Protein AF-A0A969WRU4-F1 (afdb_monomer_lite)

Radius of gyration: 20.71 Å; chains: 1; bounding box: 34×35×58 Å

Foldseek 3Di:
DVVVVVVVVVVVVVVVVVVPPDDQDPQLVVLCVQLVVCVVVVNLVSNLVSLVSSCVVPVPDPCNVVSVVVNVVSCVVVVHDPD

pLDDT: mean 84.88, std 17.06, range [50.09, 98.69]

Sequence (83 aa):
MKKKIIGLFLILSVSATMFAQEYVSSSFKQWVSKSADSMERNQLHSAEYALNQAIMSDPKNKNNSWLMTSLGTIQQSLGKLVA

Structure (mmCIF, N/CA/C/O backbone):
data_AF-A0A969WRU4-F1
#
_entry.id   AF-A0A969WRU4-F1
#
loop_
_atom_site.group_PDB
_atom_site.id
_atom_site.type_symbol
_atom_site.label_atom_id
_atom_site.label_alt_id
_atom_site.label_comp_id
_atom_site.label_asym_id
_atom_site.label_entity_id
_atom_site.label_seq_id
_atom_site.pdbx_PDB_ins_code
_atom_site.Cartn_x
_atom_site.Cartn_y
_atom_site.Cartn_z
_atom_site.occupancy
_atom_site.B_iso_or_equiv
_atom_site.auth_seq_id
_atom_site.auth_comp_id
_atom_site.auth_asym_id
_atom_site.auth_atom_id
_atom_site.pdbx_PDB_model_num
ATOM 1 N N . MET A 1 1 ? 20.584 -17.909 -48.486 1.00 53.9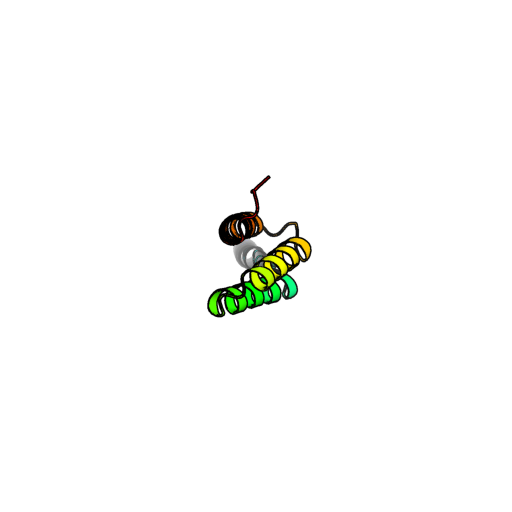7 1 MET A N 1
ATOM 2 C CA . MET A 1 1 ? 20.909 -17.013 -47.345 1.00 53.97 1 MET A CA 1
ATOM 3 C C . MET A 1 1 ? 19.711 -16.184 -46.867 1.00 53.97 1 MET A C 1
ATOM 5 O O . MET A 1 1 ? 19.487 -16.147 -45.667 1.00 53.97 1 MET A O 1
ATOM 9 N N . LYS A 1 2 ? 18.872 -15.628 -47.759 1.00 53.78 2 LYS A N 1
ATOM 10 C CA . LYS A 1 2 ? 17.674 -14.822 -47.412 1.00 53.78 2 LYS A CA 1
ATOM 11 C C . LYS A 1 2 ? 16.696 -15.494 -46.420 1.00 53.78 2 LYS A C 1
ATOM 13 O O . LYS A 1 2 ? 16.286 -14.869 -45.453 1.00 53.78 2 LYS A O 1
ATOM 18 N N . LYS A 1 3 ? 16.411 -16.795 -46.587 1.00 53.91 3 LYS A N 1
ATOM 19 C CA . LYS A 1 3 ? 15.522 -17.576 -45.695 1.00 53.91 3 LYS A CA 1
ATOM 20 C C . LYS A 1 3 ? 16.067 -17.757 -44.263 1.00 53.91 3 LYS A C 1
ATOM 22 O O . LYS A 1 3 ? 15.284 -17.824 -43.326 1.00 53.91 3 LYS A O 1
ATOM 27 N N . LYS A 1 4 ? 17.400 -17.791 -44.089 1.00 58.41 4 LYS A N 1
ATOM 28 C CA . LYS A 1 4 ? 18.052 -17.882 -42.766 1.00 58.41 4 LYS A CA 1
ATOM 29 C C . LYS A 1 4 ? 18.000 -16.543 -42.014 1.00 58.41 4 LYS A C 1
ATOM 31 O O . LYS A 1 4 ? 17.827 -16.541 -40.806 1.00 58.41 4 LYS A O 1
ATOM 36 N N . ILE A 1 5 ? 18.085 -15.423 -42.741 1.00 62.34 5 ILE A N 1
ATOM 37 C CA . ILE A 1 5 ? 17.965 -14.061 -42.187 1.00 62.34 5 ILE A CA 1
ATOM 38 C C . ILE A 1 5 ? 16.535 -13.803 -41.690 1.00 62.34 5 ILE A C 1
ATOM 40 O O . ILE A 1 5 ? 16.354 -13.266 -40.605 1.00 62.34 5 ILE A O 1
ATOM 44 N N . ILE A 1 6 ? 15.526 -14.255 -42.442 1.00 62.75 6 ILE A N 1
ATOM 45 C CA . ILE A 1 6 ? 14.109 -14.141 -42.057 1.00 62.75 6 ILE A CA 1
ATOM 46 C C . ILE A 1 6 ? 13.810 -14.968 -40.800 1.00 62.75 6 ILE A C 1
ATOM 48 O O . ILE A 1 6 ? 13.165 -14.467 -39.884 1.00 62.75 6 ILE A O 1
ATOM 52 N N . GLY A 1 7 ? 14.333 -16.197 -40.715 1.00 65.06 7 GLY A N 1
ATOM 53 C CA . GLY A 1 7 ? 14.211 -17.022 -39.508 1.00 65.06 7 GLY A CA 1
ATOM 54 C C . GLY A 1 7 ? 14.887 -16.398 -38.281 1.00 65.06 7 GLY A C 1
ATOM 55 O O . GLY A 1 7 ? 14.318 -16.422 -37.195 1.00 65.06 7 GLY A O 1
ATOM 56 N N . LEU A 1 8 ? 16.057 -15.775 -38.457 1.00 64.62 8 LEU A N 1
ATOM 57 C CA . LEU A 1 8 ? 16.764 -15.070 -37.382 1.00 64.62 8 LEU A CA 1
ATOM 58 C C . LEU A 1 8 ? 15.973 -13.851 -36.873 1.00 64.62 8 LEU A C 1
ATOM 60 O O . LEU A 1 8 ? 15.890 -13.638 -35.667 1.00 64.62 8 LEU A O 1
ATOM 64 N N . PHE A 1 9 ? 15.349 -13.087 -37.776 1.00 62.38 9 PHE A N 1
ATOM 65 C CA . PHE A 1 9 ? 14.522 -11.925 -37.426 1.00 62.38 9 PHE A CA 1
ATOM 66 C C . PHE A 1 9 ? 13.264 -12.322 -36.637 1.00 62.38 9 PHE A C 1
ATOM 68 O O . PHE A 1 9 ? 12.886 -11.652 -35.677 1.00 62.38 9 PHE A O 1
ATOM 75 N N . LEU A 1 10 ? 12.651 -13.448 -37.008 1.00 61.19 10 LEU A N 1
ATOM 76 C CA . LEU A 1 10 ? 11.455 -13.979 -36.354 1.00 61.19 10 LEU A CA 1
ATOM 77 C C . LEU A 1 10 ? 11.768 -14.450 -34.923 1.00 61.19 10 LEU A C 1
ATOM 79 O O . LEU A 1 10 ? 11.036 -14.115 -33.996 1.00 61.19 10 LEU A O 1
ATOM 83 N N . ILE A 1 11 ? 12.910 -15.113 -34.716 1.00 61.66 11 ILE A N 1
ATOM 84 C CA . ILE A 1 11 ? 13.369 -15.533 -33.381 1.00 61.66 11 ILE A CA 1
ATOM 85 C C . ILE A 1 11 ? 13.731 -14.319 -32.507 1.00 61.66 11 ILE A C 1
ATOM 87 O O . ILE A 1 11 ? 13.329 -14.275 -31.349 1.00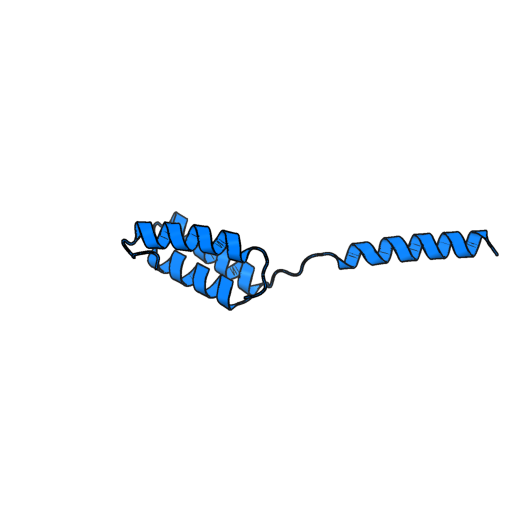 61.66 11 ILE A O 1
ATOM 91 N N . LEU A 1 12 ? 14.409 -13.296 -33.049 1.00 59.91 12 LEU A N 1
ATOM 92 C CA . LEU A 1 12 ? 14.722 -12.069 -32.296 1.00 59.91 12 LEU A CA 1
ATOM 93 C C . LEU A 1 12 ? 13.467 -11.296 -31.856 1.00 59.91 12 LEU A C 1
ATOM 95 O O . LEU A 1 12 ? 13.447 -10.734 -30.762 1.00 59.91 12 LEU A O 1
ATOM 99 N N . SER A 1 13 ? 12.424 -11.272 -32.690 1.00 60.12 13 SER A N 1
ATOM 100 C CA . SER A 1 13 ? 11.184 -10.548 -32.384 1.00 60.12 13 SER A CA 1
ATOM 101 C C . SER A 1 13 ? 10.374 -11.172 -31.240 1.00 60.12 13 SER A C 1
ATOM 103 O O . SER A 1 13 ? 9.754 -10.447 -30.466 1.00 60.12 13 SER A O 1
ATOM 105 N N . VAL A 1 14 ? 10.433 -12.499 -31.077 1.00 59.69 14 VAL A N 1
ATOM 106 C CA . VAL A 1 14 ? 9.747 -13.219 -29.988 1.00 59.69 14 VAL A CA 1
ATOM 107 C C . VAL A 1 14 ? 10.488 -13.055 -28.656 1.00 59.69 14 VAL A C 1
ATOM 109 O O . VAL A 1 14 ? 9.857 -12.949 -27.609 1.00 59.69 14 VAL A O 1
ATOM 112 N N . SER A 1 15 ? 11.820 -12.950 -28.678 1.00 59.00 15 SER A N 1
ATOM 113 C CA . SER A 1 15 ? 12.617 -12.689 -27.471 1.00 59.00 15 SER A CA 1
ATOM 114 C C . SER A 1 15 ? 12.318 -11.320 -26.853 1.00 59.00 15 SER A C 1
ATOM 116 O O . SER A 1 15 ? 12.315 -11.188 -25.635 1.00 59.00 15 SER A O 1
ATOM 118 N N . ALA A 1 16 ? 12.058 -10.297 -27.675 1.00 58.06 16 ALA A N 1
ATOM 119 C CA . ALA A 1 16 ? 11.872 -8.921 -27.210 1.00 58.06 16 ALA A CA 1
ATOM 120 C C . ALA A 1 16 ? 10.570 -8.710 -26.414 1.00 58.06 16 ALA A C 1
ATOM 122 O O . ALA A 1 16 ? 10.523 -7.850 -25.537 1.00 58.06 16 ALA A O 1
ATOM 123 N N . THR A 1 17 ? 9.522 -9.498 -26.674 1.00 57.62 17 THR A N 1
ATOM 124 C CA . THR A 1 17 ? 8.232 -9.366 -25.976 1.00 57.62 17 THR A CA 1
ATOM 125 C C . THR A 1 17 ? 8.211 -10.057 -24.612 1.00 57.62 17 THR A C 1
ATOM 127 O O . THR A 1 17 ? 7.448 -9.638 -23.742 1.00 57.62 17 THR A O 1
ATOM 130 N N . MET A 1 18 ? 9.073 -11.054 -24.365 1.00 54.00 18 MET A N 1
ATOM 131 C CA . MET A 1 18 ? 9.145 -11.727 -23.057 1.00 54.00 18 MET A CA 1
ATOM 132 C C . MET A 1 18 ? 9.760 -10.855 -21.951 1.00 54.00 18 MET A C 1
ATOM 134 O O . MET A 1 18 ? 9.477 -11.079 -20.777 1.00 54.00 18 MET A O 1
ATOM 138 N N . PHE A 1 19 ? 10.543 -9.828 -22.298 1.00 55.44 19 PHE A N 1
ATOM 139 C CA . PHE A 1 19 ? 11.151 -8.912 -21.322 1.00 55.44 19 PHE A CA 1
ATOM 140 C C . PHE A 1 19 ? 10.237 -7.758 -20.884 1.00 55.44 19 PHE A C 1
ATOM 142 O O . PHE A 1 19 ? 10.627 -6.961 -20.038 1.00 55.44 19 PHE A O 1
ATOM 149 N N . ALA A 1 20 ? 9.014 -7.670 -21.417 1.00 57.53 20 ALA A N 1
ATOM 150 C CA . ALA A 1 20 ? 8.045 -6.643 -21.036 1.00 57.53 20 ALA A CA 1
ATOM 151 C C . ALA A 1 20 ? 7.178 -7.033 -19.820 1.00 57.53 20 ALA A C 1
ATOM 153 O O . ALA A 1 20 ? 6.183 -6.365 -19.540 1.00 57.53 20 ALA A O 1
ATOM 154 N N . GLN A 1 21 ? 7.516 -8.109 -19.094 1.00 59.16 21 GLN A N 1
ATOM 155 C CA . GLN A 1 21 ? 6.848 -8.406 -17.827 1.00 59.16 21 GLN A CA 1
ATOM 156 C C . GLN A 1 21 ? 7.198 -7.329 -16.803 1.00 59.16 21 GLN A C 1
ATOM 158 O O . GLN A 1 21 ? 8.335 -7.201 -16.354 1.00 59.16 21 GLN A O 1
ATOM 163 N N . GLU A 1 22 ? 6.192 -6.539 -16.447 1.00 68.25 22 GLU A N 1
ATOM 164 C CA . GLU A 1 22 ? 6.338 -5.452 -15.499 1.00 68.25 22 GLU A CA 1
ATOM 165 C C . GLU A 1 22 ? 6.707 -5.987 -14.116 1.00 68.25 22 GLU A C 1
ATOM 167 O O . GLU A 1 22 ? 5.949 -6.719 -13.470 1.00 68.25 22 GLU A O 1
ATOM 172 N N . TYR A 1 23 ? 7.907 -5.629 -13.673 1.00 72.81 23 TYR A N 1
ATOM 173 C CA . TYR A 1 23 ? 8.399 -6.011 -12.366 1.00 72.81 23 TYR A CA 1
ATOM 174 C C . TYR A 1 23 ? 7.682 -5.192 -11.294 1.00 72.81 23 TYR A C 1
ATOM 176 O O . TYR A 1 23 ? 7.962 -4.014 -11.094 1.00 72.81 23 TYR A O 1
ATOM 184 N N . VAL A 1 24 ? 6.764 -5.839 -10.583 1.00 79.69 24 VAL A N 1
ATOM 185 C CA . VAL A 1 24 ? 6.210 -5.322 -9.330 1.00 79.69 24 VAL A CA 1
ATOM 186 C C . VAL A 1 24 ? 6.994 -5.950 -8.189 1.00 79.69 24 VAL A C 1
ATOM 188 O O . VAL A 1 24 ? 7.041 -7.181 -8.084 1.00 79.69 24 VAL A O 1
ATOM 191 N N . SER A 1 25 ? 7.592 -5.118 -7.334 1.00 87.44 25 SER A N 1
ATOM 192 C CA . SER A 1 25 ? 8.440 -5.606 -6.247 1.00 87.44 25 SER A CA 1
ATOM 193 C C . SER A 1 25 ? 7.678 -6.562 -5.314 1.00 87.44 25 SER A C 1
ATOM 195 O O . SER A 1 25 ? 6.487 -6.394 -5.041 1.00 87.44 25 SER A O 1
ATOM 197 N N . SER A 1 26 ? 8.364 -7.593 -4.807 1.00 90.25 26 SER A N 1
ATOM 198 C CA . SER A 1 26 ? 7.764 -8.539 -3.847 1.00 90.25 26 SER A CA 1
ATOM 199 C C . SER A 1 26 ? 7.282 -7.823 -2.577 1.00 90.25 26 SER A C 1
ATOM 201 O O . SER A 1 26 ? 6.197 -8.110 -2.076 1.00 90.25 26 SER A O 1
ATOM 203 N N . SER A 1 27 ? 8.045 -6.825 -2.115 1.00 93.06 27 SER A N 1
ATOM 204 C CA . SER A 1 27 ? 7.693 -5.990 -0.960 1.00 93.06 27 SER A CA 1
ATOM 205 C C . SER A 1 27 ? 6.388 -5.219 -1.186 1.00 93.06 27 SER A C 1
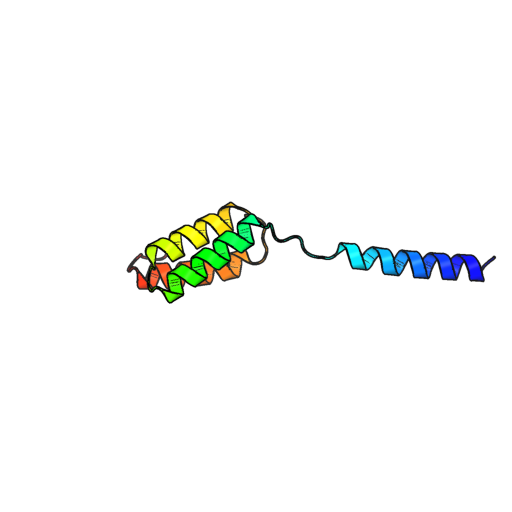ATOM 207 O O . SER A 1 27 ? 5.496 -5.264 -0.341 1.00 93.06 27 SER A O 1
ATOM 209 N N . PHE A 1 28 ? 6.220 -4.605 -2.364 1.00 95.38 28 PHE A N 1
ATOM 210 C CA . PHE A 1 28 ? 4.987 -3.908 -2.732 1.00 95.38 28 PHE A CA 1
ATOM 211 C C . PHE A 1 28 ? 3.774 -4.837 -2.629 1.00 95.38 28 PHE A C 1
ATOM 213 O O . PHE A 1 28 ? 2.789 -4.507 -1.970 1.00 95.38 28 PHE A O 1
ATOM 220 N N . LYS A 1 29 ? 3.860 -6.038 -3.218 1.00 95.88 29 LYS A N 1
ATOM 221 C CA . LYS A 1 29 ? 2.762 -7.019 -3.187 1.00 95.88 29 LYS A CA 1
ATOM 222 C C . LYS A 1 29 ? 2.405 -7.442 -1.763 1.00 95.88 29 LYS A C 1
ATOM 224 O O . LYS A 1 29 ? 1.225 -7.548 -1.443 1.00 95.88 29 LYS A O 1
ATOM 229 N N . GLN A 1 30 ? 3.407 -7.658 -0.911 1.00 97.88 30 GLN A N 1
ATOM 230 C CA . GLN A 1 30 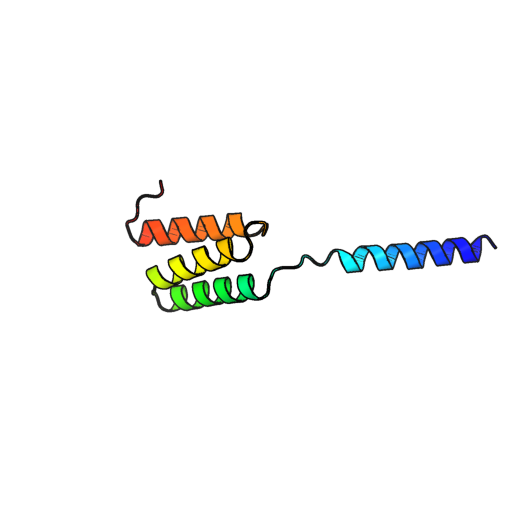? 3.191 -8.038 0.487 1.00 97.88 30 GLN A CA 1
ATOM 231 C C . GLN A 1 30 ? 2.464 -6.940 1.267 1.00 97.88 30 GLN A C 1
ATOM 233 O O . GLN A 1 30 ? 1.518 -7.232 1.997 1.00 97.88 30 GLN A O 1
ATOM 238 N N . TRP A 1 31 ? 2.852 -5.677 1.083 1.00 98.38 31 TRP A N 1
ATOM 239 C CA . TRP A 1 31 ? 2.180 -4.555 1.736 1.00 98.38 31 TRP A CA 1
ATOM 240 C C . TRP A 1 31 ? 0.750 -4.341 1.237 1.00 98.38 31 TRP A C 1
ATOM 242 O O . TRP A 1 31 ? -0.141 -4.098 2.051 1.00 98.38 31 TRP A O 1
ATOM 252 N N . VAL A 1 32 ? 0.502 -4.506 -0.067 1.00 98.00 32 VAL A N 1
ATOM 253 C CA . VAL A 1 32 ? -0.860 -4.468 -0.626 1.00 98.00 32 VAL A CA 1
ATOM 254 C C . VAL A 1 32 ? -1.727 -5.580 -0.034 1.00 98.00 32 VAL A C 1
ATOM 256 O O . VAL A 1 32 ? -2.827 -5.299 0.435 1.00 98.00 32 VAL A O 1
ATOM 259 N N . SER A 1 33 ? -1.222 -6.817 0.025 1.00 98.31 33 SER A N 1
ATOM 260 C CA . SER A 1 33 ? -1.944 -7.940 0.643 1.00 98.31 33 SER A CA 1
ATOM 261 C C . SER A 1 33 ? -2.247 -7.667 2.115 1.00 98.31 33 SER A C 1
ATOM 263 O O . SER A 1 33 ? -3.379 -7.817 2.554 1.00 98.31 33 SER A O 1
ATOM 265 N N . LYS A 1 34 ? -1.260 -7.177 2.874 1.00 98.62 34 LYS A N 1
ATOM 266 C CA . LYS A 1 34 ? -1.442 -6.845 4.291 1.00 98.62 34 LYS A CA 1
ATOM 267 C C . LYS A 1 34 ? -2.493 -5.755 4.503 1.00 98.62 34 LYS A C 1
ATOM 269 O O . LYS A 1 34 ? -3.226 -5.804 5.488 1.00 98.62 34 LYS A O 1
ATOM 274 N N . SER A 1 35 ? -2.571 -4.780 3.596 1.00 98.44 35 SER A N 1
ATOM 275 C CA . SER A 1 35 ? -3.632 -3.775 3.627 1.00 98.44 35 SER A CA 1
ATOM 276 C C . SER A 1 35 ? -5.009 -4.407 3.424 1.00 98.44 35 SER A C 1
ATOM 278 O O . SER A 1 35 ? -5.905 -4.145 4.226 1.00 98.44 35 SER A O 1
ATOM 280 N N . ALA A 1 36 ? -5.157 -5.282 2.422 1.00 98.12 36 ALA A N 1
ATOM 281 C CA . ALA A 1 36 ? -6.401 -6.006 2.158 1.00 98.12 36 ALA A CA 1
ATOM 282 C C . ALA A 1 36 ? -6.857 -6.817 3.37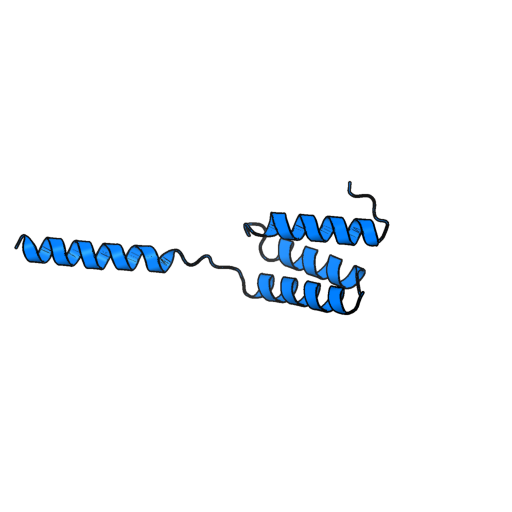8 1.00 98.12 36 ALA A C 1
ATOM 284 O O . ALA A 1 36 ? -7.966 -6.607 3.866 1.00 98.12 36 ALA A O 1
ATOM 285 N N . ASP A 1 37 ? -5.963 -7.616 3.959 1.00 98.69 37 ASP A N 1
ATOM 286 C CA . ASP A 1 37 ? -6.264 -8.410 5.150 1.00 98.69 37 ASP A CA 1
ATOM 287 C C . ASP A 1 37 ? -6.689 -7.530 6.345 1.00 98.69 37 ASP A C 1
ATOM 289 O O . ASP A 1 37 ? -7.532 -7.906 7.160 1.00 98.69 37 ASP A O 1
ATOM 293 N N . SER A 1 38 ? -6.078 -6.350 6.506 1.00 98.50 38 SER A N 1
ATOM 294 C CA . SER A 1 38 ? -6.466 -5.399 7.551 1.00 98.50 38 SER A CA 1
ATOM 295 C C . SER A 1 38 ? -7.827 -4.757 7.280 1.00 98.50 38 SER A C 1
ATOM 297 O O . SER A 1 38 ? -8.579 -4.556 8.233 1.00 98.50 38 SER A O 1
ATOM 299 N N . MET A 1 39 ? -8.178 -4.472 6.023 1.00 97.25 39 MET A N 1
ATOM 300 C CA . MET A 1 39 ? -9.518 -3.991 5.664 1.00 97.25 39 MET A CA 1
ATOM 301 C C . MET A 1 39 ? -10.587 -5.047 5.955 1.00 97.25 39 MET A C 1
ATOM 303 O O . MET A 1 39 ? -11.600 -4.716 6.566 1.00 97.25 39 MET A O 1
ATOM 307 N N . GLU A 1 40 ? -10.338 -6.315 5.617 1.00 97.88 40 GLU A N 1
ATOM 308 C CA . GLU A 1 40 ? -11.244 -7.434 5.925 1.00 97.88 40 GLU A CA 1
ATOM 309 C C . GLU A 1 40 ? -11.512 -7.574 7.431 1.00 97.88 40 GLU A C 1
ATOM 311 O O . GLU A 1 40 ? -12.614 -7.920 7.851 1.00 97.88 40 GLU A O 1
ATOM 316 N N . ARG A 1 41 ? -10.517 -7.243 8.263 1.00 98.31 41 ARG A N 1
ATOM 317 C CA . ARG A 1 41 ? -10.626 -7.234 9.730 1.00 98.31 41 ARG A CA 1
ATOM 318 C C . ARG A 1 41 ? -11.150 -5.916 10.316 1.00 98.31 41 ARG A C 1
ATOM 320 O O . ARG A 1 41 ? -11.126 -5.755 11.534 1.00 98.31 41 ARG A O 1
ATOM 327 N N . ASN A 1 42 ? -11.585 -4.964 9.487 1.00 97.19 42 ASN A N 1
ATOM 328 C CA . ASN A 1 42 ? -11.991 -3.610 9.886 1.00 97.19 42 ASN A CA 1
ATOM 329 C C . ASN A 1 42 ? -10.904 -2.830 10.670 1.00 97.19 42 ASN A C 1
ATOM 331 O O . ASN A 1 42 ? -11.184 -1.963 11.496 1.00 97.19 42 ASN A O 1
ATOM 335 N N . GLN A 1 43 ? -9.629 -3.140 10.421 1.00 98.44 43 GLN A N 1
ATOM 336 C CA . GLN A 1 43 ? -8.460 -2.525 11.056 1.00 98.44 43 GLN A CA 1
ATOM 337 C C . GLN A 1 43 ? -7.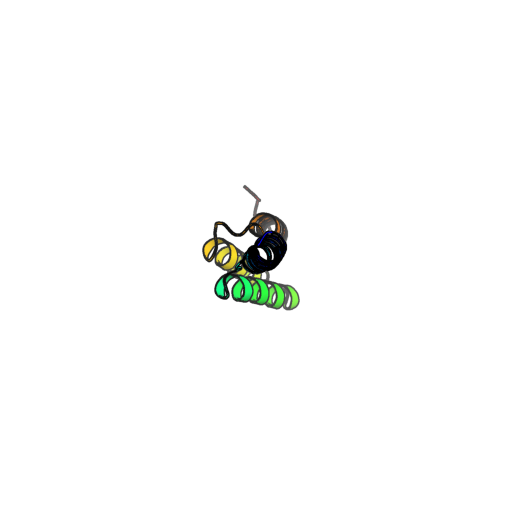932 -1.374 10.191 1.00 98.44 43 GLN A C 1
ATOM 339 O O . GLN A 1 43 ? -6.836 -1.442 9.628 1.00 98.44 43 GLN A O 1
ATOM 344 N N . LEU A 1 44 ? -8.717 -0.302 10.071 1.00 97.88 44 LEU A N 1
ATOM 345 C CA . LEU A 1 44 ? -8.466 0.774 9.104 1.00 97.88 44 LEU A CA 1
ATOM 346 C C . LEU A 1 44 ? -7.121 1.498 9.299 1.00 97.88 44 LEU A C 1
ATOM 348 O O . LEU A 1 44 ? -6.443 1.793 8.319 1.00 97.88 44 LEU A O 1
ATOM 352 N N . HIS A 1 45 ? -6.667 1.708 10.538 1.00 98.25 45 HIS A N 1
ATOM 353 C CA . HIS A 1 45 ? -5.336 2.278 10.799 1.00 98.25 45 HIS A CA 1
ATOM 354 C C . HIS A 1 45 ? -4.195 1.379 10.297 1.00 98.25 45 HIS A C 1
ATOM 356 O O . HIS A 1 45 ? -3.198 1.862 9.762 1.00 98.25 45 HIS A O 1
ATOM 362 N N . SER A 1 46 ? -4.336 0.059 10.445 1.00 98.56 46 SER A N 1
ATOM 363 C CA . SER A 1 46 ? -3.352 -0.901 9.938 1.00 98.56 46 SER A CA 1
ATOM 364 C C . SER A 1 46 ? -3.380 -0.978 8.412 1.00 98.56 46 SER A C 1
ATOM 366 O O . SER A 1 46 ? -2.320 -1.071 7.793 1.00 98.56 46 SER A O 1
ATOM 368 N N . ALA A 1 47 ? -4.569 -0.880 7.809 1.00 98.56 47 ALA A N 1
ATOM 369 C CA . ALA A 1 47 ? -4.732 -0.828 6.360 1.00 98.56 47 ALA A CA 1
ATOM 370 C C . ALA A 1 47 ? -4.084 0.429 5.756 1.00 98.56 47 ALA A C 1
ATOM 372 O O . ALA A 1 47 ? -3.352 0.324 4.771 1.00 98.56 47 ALA A O 1
ATOM 373 N N . GLU A 1 48 ? -4.286 1.593 6.384 1.00 98.50 48 GLU A N 1
ATOM 374 C CA . GLU A 1 48 ? -3.655 2.864 6.011 1.00 98.50 48 GLU A CA 1
ATOM 375 C C . GLU A 1 48 ? -2.124 2.787 6.100 1.00 98.50 48 GLU A C 1
ATOM 377 O O . GLU A 1 48 ? -1.416 3.172 5.167 1.00 98.50 48 GLU A O 1
ATOM 382 N N . TYR A 1 49 ? -1.594 2.264 7.211 1.00 98.50 49 TYR A N 1
ATOM 383 C CA . TYR A 1 49 ? -0.154 2.081 7.382 1.00 98.50 49 TYR A CA 1
ATOM 384 C C . TYR A 1 49 ? 0.425 1.182 6.283 1.00 98.50 49 TYR A C 1
ATOM 386 O O . TYR A 1 49 ? 1.429 1.531 5.664 1.00 98.50 49 TYR A O 1
ATOM 394 N N . ALA A 1 50 ? -0.226 0.052 6.000 1.00 98.62 50 ALA A N 1
ATOM 395 C CA . ALA A 1 50 ? 0.224 -0.884 4.978 1.00 98.62 50 ALA A CA 1
ATOM 396 C C . ALA A 1 50 ? 0.200 -0.276 3.563 1.00 98.62 50 ALA A C 1
ATOM 398 O O . ALA A 1 50 ? 1.155 -0.477 2.817 1.00 98.62 50 ALA A O 1
ATOM 399 N N . LEU A 1 51 ? -0.817 0.522 3.203 1.00 98.25 51 LEU A N 1
ATOM 400 C CA . LEU A 1 51 ? -0.835 1.233 1.913 1.00 98.25 51 LEU A CA 1
ATOM 401 C C . LEU A 1 51 ? 0.307 2.238 1.787 1.00 98.25 51 LEU A C 1
ATOM 403 O O . LEU A 1 51 ? 0.961 2.288 0.746 1.00 98.25 51 LEU A O 1
ATOM 407 N N . ASN A 1 52 ? 0.590 2.999 2.846 1.00 98.12 52 ASN A N 1
ATOM 408 C CA . ASN A 1 52 ? 1.732 3.912 2.850 1.00 98.12 52 ASN A CA 1
ATOM 409 C C . ASN A 1 52 ? 3.048 3.152 2.642 1.00 98.12 52 ASN A C 1
ATOM 411 O O . ASN A 1 52 ? 3.866 3.558 1.819 1.00 98.12 52 ASN A O 1
ATOM 415 N N . GLN A 1 53 ? 3.236 2.014 3.319 1.00 98.31 53 GLN A N 1
ATOM 416 C CA . GLN A 1 53 ? 4.422 1.178 3.116 1.00 98.31 53 GLN A CA 1
ATOM 417 C C . GLN A 1 53 ? 4.501 0.601 1.694 1.00 98.31 53 GLN A C 1
ATOM 419 O O . GLN A 1 53 ? 5.589 0.573 1.122 1.00 98.31 53 GLN A O 1
ATOM 424 N N . ALA A 1 54 ? 3.374 0.205 1.089 1.00 98.00 54 ALA A N 1
ATOM 425 C CA . ALA A 1 54 ? 3.341 -0.243 -0.304 1.00 98.00 54 ALA A CA 1
ATOM 426 C C . ALA A 1 54 ? 3.861 0.856 -1.244 1.00 98.00 54 ALA A C 1
ATOM 428 O O . ALA A 1 54 ? 4.829 0.625 -1.970 1.00 98.00 54 ALA A O 1
ATOM 429 N N . ILE A 1 55 ? 3.296 2.065 -1.155 1.00 97.00 55 ILE A N 1
ATOM 430 C CA . ILE A 1 55 ? 3.677 3.219 -1.986 1.00 97.00 55 ILE A CA 1
ATOM 431 C C . ILE A 1 55 ? 5.152 3.590 -1.771 1.00 97.00 55 ILE A C 1
ATOM 433 O O . ILE A 1 55 ? 5.879 3.819 -2.735 1.00 97.00 55 ILE A O 1
ATOM 437 N N . MET A 1 56 ? 5.625 3.607 -0.521 1.00 96.25 56 MET A N 1
ATOM 438 C CA . MET A 1 56 ? 7.023 3.919 -0.196 1.00 96.25 56 MET A CA 1
ATOM 439 C C . MET A 1 56 ? 8.007 2.847 -0.680 1.00 96.25 56 MET A C 1
ATOM 441 O O . MET A 1 56 ? 9.135 3.175 -1.042 1.00 96.25 56 MET A O 1
ATOM 445 N N . SER A 1 57 ? 7.600 1.573 -0.686 1.00 95.94 57 SER A N 1
ATOM 446 C CA . SER A 1 57 ? 8.456 0.456 -1.105 1.00 95.94 57 SER A CA 1
ATOM 447 C C . SER A 1 57 ? 8.718 0.420 -2.612 1.00 95.94 57 SER A C 1
ATOM 449 O O . SER A 1 57 ? 9.729 -0.135 -3.043 1.00 95.94 57 SER A O 1
ATOM 451 N N . ASP A 1 58 ? 7.825 1.010 -3.409 1.00 95.06 58 ASP A N 1
ATOM 452 C CA . ASP A 1 58 ? 7.981 1.151 -4.855 1.00 95.06 58 ASP A CA 1
ATOM 453 C C . ASP A 1 58 ? 7.312 2.452 -5.346 1.00 95.06 58 ASP A C 1
ATOM 455 O O . ASP A 1 58 ? 6.205 2.433 -5.891 1.00 95.06 58 ASP A O 1
ATOM 459 N N . PRO A 1 59 ? 7.962 3.619 -5.163 1.00 93.31 59 PRO A N 1
ATOM 460 C CA . PRO A 1 59 ? 7.347 4.918 -5.456 1.00 93.31 59 PRO A CA 1
ATOM 461 C C . PRO A 1 59 ? 7.005 5.135 -6.934 1.00 93.31 59 PRO A C 1
ATOM 463 O O . PRO A 1 59 ? 6.141 5.948 -7.256 1.00 93.31 59 PRO A O 1
ATOM 466 N N . LYS A 1 60 ? 7.674 4.409 -7.839 1.00 92.75 60 LYS A N 1
ATOM 467 C CA . LYS A 1 60 ? 7.460 4.491 -9.292 1.00 92.75 60 LYS A CA 1
ATOM 468 C C . LYS A 1 60 ? 6.445 3.464 -9.799 1.00 92.75 60 LYS A C 1
ATOM 470 O O . LYS A 1 60 ? 6.219 3.397 -11.007 1.00 92.75 60 LYS A O 1
ATOM 475 N N . ASN A 1 61 ? 5.832 2.680 -8.910 1.00 92.75 61 ASN A N 1
ATOM 476 C CA . ASN A 1 61 ? 4.827 1.705 -9.299 1.00 92.75 61 ASN A CA 1
ATOM 477 C C . ASN A 1 61 ? 3.619 2.406 -9.929 1.00 92.75 61 ASN A C 1
ATOM 479 O O . ASN A 1 61 ? 2.983 3.253 -9.297 1.00 92.75 61 ASN A O 1
ATOM 483 N N . LYS A 1 62 ? 3.246 2.018 -11.151 1.00 92.56 62 LYS A N 1
ATOM 484 C CA . LYS A 1 62 ? 2.088 2.607 -11.843 1.00 92.56 62 LYS A CA 1
ATOM 485 C C . LYS A 1 62 ? 0.767 2.407 -11.091 1.00 92.56 62 LYS A C 1
ATOM 487 O O . LYS A 1 62 ? -0.186 3.146 -11.316 1.00 92.56 62 LYS A O 1
ATOM 492 N N . ASN A 1 63 ? 0.695 1.410 -10.204 1.00 93.19 63 ASN A N 1
ATOM 493 C CA . ASN A 1 63 ? -0.505 1.122 -9.424 1.00 93.19 63 ASN A CA 1
ATOM 494 C C . ASN A 1 63 ? -0.639 2.029 -8.191 1.00 93.19 63 ASN A C 1
ATOM 496 O O . ASN A 1 63 ? -1.679 1.991 -7.536 1.00 93.19 63 ASN A O 1
ATOM 500 N N . ASN A 1 64 ? 0.357 2.871 -7.880 1.00 95.00 64 ASN A N 1
ATOM 501 C CA . ASN A 1 64 ? 0.285 3.796 -6.746 1.00 95.00 64 ASN A CA 1
ATOM 502 C C . ASN A 1 64 ? -0.912 4.745 -6.845 1.00 95.00 64 ASN A C 1
ATOM 504 O O . ASN A 1 64 ? -1.516 5.040 -5.821 1.00 95.00 64 ASN A O 1
ATOM 508 N N . SER A 1 65 ? -1.320 5.154 -8.051 1.00 94.81 65 SER A N 1
ATOM 509 C CA . SER A 1 65 ? -2.522 5.976 -8.239 1.00 94.81 65 SER A CA 1
ATOM 510 C C . SER A 1 65 ? -3.782 5.300 -7.686 1.00 94.81 65 SER A C 1
ATOM 512 O O . SER A 1 65 ? -4.565 5.946 -6.997 1.00 94.81 65 SER A O 1
ATOM 514 N N . TRP A 1 66 ? -3.941 3.991 -7.908 1.00 95.00 66 TRP A N 1
ATOM 515 C CA . TRP A 1 66 ? -5.057 3.220 -7.351 1.00 95.00 66 TRP A CA 1
ATOM 516 C C . TRP A 1 66 ? -4.945 3.060 -5.833 1.00 95.00 66 TRP A C 1
ATOM 518 O O . TRP A 1 66 ? -5.937 3.220 -5.123 1.00 95.00 66 TRP A O 1
ATOM 528 N N . LEU A 1 67 ? -3.740 2.789 -5.319 1.00 96.50 67 LEU A N 1
ATOM 529 C CA . LEU A 1 67 ? -3.522 2.685 -3.873 1.00 96.50 67 LEU A CA 1
ATOM 530 C C . LEU A 1 67 ? -3.804 4.004 -3.148 1.00 96.50 67 LEU A C 1
ATOM 532 O O . LEU A 1 67 ? -4.347 3.979 -2.048 1.00 96.50 67 LEU A O 1
ATOM 536 N N . MET A 1 68 ? -3.480 5.146 -3.759 1.00 96.62 68 MET A N 1
ATOM 537 C CA . MET A 1 68 ? -3.779 6.473 -3.217 1.00 96.62 68 MET A CA 1
ATOM 538 C C . MET A 1 68 ? -5.285 6.740 -3.146 1.00 96.62 68 MET A C 1
ATOM 540 O O . MET A 1 68 ? -5.746 7.321 -2.168 1.00 96.62 68 MET A O 1
ATOM 544 N N . THR A 1 69 ? -6.071 6.269 -4.122 1.00 96.19 69 THR A N 1
ATOM 545 C CA . THR A 1 69 ? -7.539 6.329 -4.039 1.00 96.19 69 THR A CA 1
ATOM 546 C C . THR A 1 69 ? -8.052 5.544 -2.831 1.00 96.19 69 THR A C 1
ATOM 548 O O . THR A 1 69 ? -8.783 6.101 -2.014 1.00 96.19 69 THR A O 1
ATOM 551 N N . SER A 1 70 ? -7.613 4.291 -2.661 1.00 95.56 70 SER A N 1
ATOM 552 C CA . SER A 1 70 ? -7.984 3.478 -1.493 1.00 95.56 70 SER A CA 1
ATOM 553 C C . SER A 1 70 ? -7.524 4.110 -0.178 1.00 95.56 70 SER A C 1
ATOM 555 O O . SER A 1 70 ? -8.263 4.100 0.806 1.00 95.56 70 SER A O 1
ATOM 557 N N . LEU A 1 71 ? -6.326 4.698 -0.162 1.00 97.25 71 LEU A N 1
ATOM 558 C CA . LEU A 1 71 ? -5.786 5.408 0.992 1.00 97.25 71 LEU A CA 1
ATOM 559 C C . LEU A 1 71 ? -6.688 6.585 1.380 1.00 97.25 71 LEU A C 1
ATOM 561 O O . LEU A 1 71 ? -7.049 6.695 2.549 1.00 97.25 71 LEU A O 1
ATOM 565 N N . GLY A 1 72 ? -7.118 7.398 0.412 1.00 95.81 72 GLY A N 1
ATOM 566 C CA . GLY A 1 72 ? -8.051 8.503 0.638 1.00 95.81 72 GLY A CA 1
ATOM 567 C C . GLY A 1 72 ? -9.396 8.040 1.205 1.00 95.81 72 GLY A C 1
ATOM 568 O O . GLY A 1 72 ? -9.887 8.617 2.173 1.00 95.81 72 GLY A O 1
ATOM 569 N N . THR A 1 73 ? -9.968 6.951 0.679 1.00 95.69 73 THR A N 1
ATOM 570 C CA . THR A 1 73 ? -11.217 6.365 1.205 1.00 95.69 73 THR A CA 1
ATOM 571 C C . THR A 1 73 ? -11.068 5.867 2.646 1.00 95.69 73 THR A C 1
ATOM 573 O O . THR A 1 73 ? -11.945 6.098 3.484 1.00 95.69 73 THR A O 1
ATOM 576 N N . ILE A 1 74 ? -9.951 5.207 2.964 1.00 96.75 74 ILE A N 1
ATOM 577 C CA . ILE A 1 74 ? -9.654 4.760 4.332 1.00 96.75 74 ILE A CA 1
ATOM 578 C C . ILE A 1 74 ? -9.486 5.969 5.255 1.00 96.75 74 ILE A C 1
ATOM 580 O O . ILE A 1 74 ? -10.056 5.993 6.342 1.00 96.75 74 ILE A O 1
ATOM 584 N N . GLN A 1 75 ? -8.748 6.992 4.825 1.00 96.44 75 GLN A N 1
ATOM 585 C CA . GLN A 1 75 ? -8.521 8.212 5.598 1.00 96.44 75 GLN A CA 1
ATOM 586 C C . GLN A 1 75 ? -9.822 8.964 5.883 1.00 96.44 75 GLN A C 1
ATOM 588 O O . GLN A 1 75 ? -10.058 9.346 7.027 1.00 96.44 75 GLN A O 1
ATOM 593 N N . GLN A 1 76 ? -10.707 9.081 4.893 1.00 95.88 76 GLN A N 1
ATOM 594 C CA . GLN A 1 76 ? -12.041 9.644 5.081 1.00 95.88 76 GLN A CA 1
ATOM 595 C C . GLN A 1 76 ? -12.852 8.839 6.106 1.00 95.88 76 GLN A C 1
ATOM 597 O O . GLN A 1 76 ? -13.475 9.419 6.993 1.00 95.88 76 GLN A O 1
ATOM 602 N N . SER A 1 77 ? -12.804 7.506 6.023 1.00 95.31 77 SER A N 1
ATOM 603 C CA . SER A 1 77 ? -13.493 6.606 6.962 1.00 95.31 77 SER A CA 1
ATOM 604 C C . SER A 1 77 ? -12.937 6.707 8.388 1.00 95.31 77 SER A C 1
ATOM 606 O O . SER A 1 77 ? -13.661 6.512 9.359 1.00 95.31 77 SER A O 1
ATOM 608 N N . LEU A 1 78 ? -11.657 7.059 8.520 1.00 96.56 78 LEU A N 1
ATOM 609 C CA . LEU A 1 78 ? -10.989 7.373 9.784 1.00 96.56 78 LEU A CA 1
ATOM 610 C C . LEU A 1 78 ? -11.257 8.808 10.280 1.00 96.56 78 LEU A C 1
ATOM 612 O O . LEU A 1 78 ? -10.720 9.196 11.316 1.00 96.56 78 LEU A O 1
ATOM 616 N N . GLY A 1 79 ? -12.037 9.613 9.552 1.00 95.81 79 GLY A N 1
ATOM 617 C CA . GLY A 1 79 ? -12.308 11.014 9.890 1.00 95.81 79 GLY A CA 1
ATOM 618 C C . GLY A 1 79 ? -11.125 11.959 9.654 1.00 95.81 79 GLY A C 1
ATOM 619 O O . GLY A 1 79 ? -11.106 13.067 10.189 1.00 95.81 79 GLY A O 1
ATOM 620 N N . LYS A 1 80 ? -10.124 11.542 8.871 1.00 93.50 80 LYS A N 1
ATOM 621 C CA . LYS A 1 80 ? -8.998 12.393 8.478 1.00 93.50 80 LYS A CA 1
ATOM 622 C C . LYS A 1 80 ? -9.424 13.266 7.301 1.00 93.50 80 LYS A C 1
ATOM 624 O O . LYS A 1 80 ? -9.971 12.768 6.319 1.00 93.50 80 LYS A O 1
ATOM 629 N N . LEU A 1 81 ? -9.163 14.569 7.392 1.00 77.06 81 LEU A N 1
ATOM 630 C CA . LEU A 1 81 ? -9.306 15.465 6.248 1.00 77.06 81 LEU A CA 1
ATOM 631 C C . LEU A 1 81 ? -8.265 15.069 5.195 1.00 77.06 81 LEU A C 1
ATOM 633 O O . LEU A 1 81 ? -7.074 14.998 5.499 1.00 77.06 81 LEU A O 1
ATOM 637 N N . VAL A 1 82 ? -8.727 14.789 3.978 1.00 61.38 82 VAL A N 1
ATOM 638 C CA . VAL A 1 82 ? -7.858 14.610 2.812 1.00 61.38 82 VAL A CA 1
ATOM 639 C C . VAL A 1 82 ? -7.343 16.006 2.459 1.00 61.38 82 VAL A C 1
ATOM 641 O O . VAL A 1 82 ? -8.133 16.847 2.031 1.00 61.38 82 VAL A O 1
ATOM 644 N N . ALA A 1 83 ? -6.076 16.283 2.775 1.00 50.09 83 ALA A N 1
ATOM 645 C CA . ALA A 1 83 ? -5.419 17.551 2.454 1.00 50.09 83 ALA A CA 1
ATOM 646 C C . ALA A 1 83 ? -5.128 17.664 0.953 1.00 50.09 83 ALA A C 1
ATOM 648 O O . ALA A 1 83 ? -4.779 16.623 0.348 1.00 50.09 83 ALA A O 1
#

Secondary structure (DSSP, 8-state):
-HHHHHHHHHHHHHHHHHTT-----HHHHHHHHHHHHHHHTT-HHHHHHHHHHHHHH-TT-TTHHHHHHHHHHHHHHTT----